Protein AF-A0A4W5RDP1-F1 (afdb_monomer_lite)

Radius of gyration: 31.38 Å; chains: 1; bounding box: 52×49×72 Å

InterPro domains:
  IPR056865 Serine/threonine-protein kinase WNK, CCTL2 domain [PF24889] (1-48)

pLDDT: mean 71.71, std 25.06, range [32.25, 97.94]

Organism: NCBI:txid62062

Secondary structure (DSSP, 8-state):
-------TTT--HHHHHHHHHHTTSS-TTTHHHHHHHHHHHHHHHHHHHHHTTSSSSS-----------------------------------

Foldseek 3Di:
DDDDDDDLVGDQLLNVLVVCCVVVVDPPVCSVVSSVVVVVVSVVVVVVVVVVVPPPPDDDDDDDDDDDDDDDDDDDDDDDDDDDDDDDDDDDD

Sequence (93 aa):
MVTFKFDLDGDAPEEIAIYMAENFFILPIEKEMFIDQLKDIVDKAEDMLSEDMEGETDSALGGSPQLGNTSWGPGGEVRGTSQTQLTETSLLT

Structure (mmCIF, N/CA/C/O backbone):
data_AF-A0A4W5RDP1-F1
#
_entry.id   AF-A0A4W5RDP1-F1
#
loop_
_atom_site.group_PDB
_atom_site.id
_atom_site.type_symbol
_atom_site.label_atom_id
_atom_site.label_alt_id
_atom_site.label_comp_id
_atom_site.label_asym_id
_atom_site.label_entity_id
_atom_site.label_seq_id
_atom_site.pdbx_PDB_ins_code
_atom_site.Cartn_x
_atom_site.Cartn_y
_atom_site.Cartn_z
_atom_site.occupancy
_atom_site.B_iso_or_equiv
_atom_site.auth_seq_id
_atom_site.auth_comp_id
_atom_site.auth_asym_id
_atom_site.auth_atom_id
_atom_site.pdbx_PDB_model_num
ATOM 1 N N . MET A 1 1 ? 2.273 -16.615 11.930 1.00 85.50 1 MET A N 1
ATOM 2 C CA . MET A 1 1 ? 2.990 -15.664 11.058 1.00 85.50 1 MET A CA 1
ATOM 3 C C . MET A 1 1 ? 2.199 -15.572 9.770 1.00 85.50 1 MET A C 1
ATOM 5 O O . MET A 1 1 ? 1.773 -16.615 9.288 1.00 85.50 1 MET A O 1
ATOM 9 N N . VAL A 1 2 ? 1.918 -14.363 9.297 1.00 90.19 2 VAL A N 1
ATOM 10 C CA . VAL A 1 2 ? 1.153 -14.122 8.068 1.00 90.19 2 VAL A CA 1
ATOM 11 C C . VAL A 1 2 ? 2.157 -13.811 6.969 1.00 90.19 2 VAL A C 1
ATOM 13 O O . VAL A 1 2 ? 3.128 -13.095 7.207 1.00 90.19 2 VAL A O 1
ATOM 16 N N . THR A 1 3 ? 1.953 -14.377 5.789 1.00 93.88 3 THR A N 1
ATOM 17 C CA . THR A 1 3 ? 2.753 -14.074 4.604 1.00 93.88 3 THR A CA 1
ATOM 18 C C . THR A 1 3 ? 1.785 -13.836 3.467 1.00 93.88 3 THR A C 1
ATOM 20 O O . THR A 1 3 ? 0.853 -14.615 3.277 1.00 93.88 3 THR A O 1
ATOM 23 N N . PHE A 1 4 ? 1.999 -12.751 2.740 1.00 94.12 4 PHE A N 1
ATOM 24 C CA . PHE A 1 4 ? 1.172 -12.349 1.617 1.00 94.12 4 PHE A CA 1
ATOM 25 C C . PHE A 1 4 ? 2.068 -11.955 0.449 1.00 94.12 4 PHE A C 1
ATOM 27 O O . PHE A 1 4 ? 3.291 -11.874 0.583 1.00 94.12 4 PHE A O 1
ATOM 34 N N . LYS A 1 5 ? 1.443 -11.769 -0.705 1.00 95.19 5 LYS A N 1
ATOM 35 C CA . LYS A 1 5 ? 2.080 -11.306 -1.930 1.00 95.19 5 LYS A CA 1
ATOM 36 C C . LYS A 1 5 ? 1.263 -10.140 -2.462 1.00 95.19 5 LYS A C 1
ATOM 38 O O . LYS A 1 5 ? 0.056 -10.121 -2.236 1.00 95.19 5 LYS A O 1
ATOM 43 N N . PHE A 1 6 ? 1.934 -9.227 -3.139 1.00 95.88 6 PHE A N 1
ATOM 44 C CA . PHE A 1 6 ? 1.329 -8.100 -3.824 1.00 95.88 6 PHE A CA 1
ATOM 45 C C . PHE A 1 6 ? 2.138 -7.795 -5.083 1.00 95.88 6 PHE A C 1
ATOM 47 O O . PHE A 1 6 ? 3.326 -8.135 -5.147 1.00 95.88 6 PHE A O 1
ATOM 54 N N . ASP A 1 7 ? 1.485 -7.196 -6.065 1.00 95.56 7 ASP A N 1
ATOM 55 C CA . ASP A 1 7 ? 2.087 -6.728 -7.306 1.00 95.56 7 ASP A CA 1
ATOM 56 C C . ASP A 1 7 ? 2.407 -5.228 -7.192 1.00 95.56 7 ASP A C 1
ATOM 58 O O . ASP A 1 7 ? 1.556 -4.450 -6.762 1.00 95.56 7 ASP A O 1
ATOM 62 N N . LEU A 1 8 ? 3.619 -4.814 -7.591 1.00 94.19 8 LEU A N 1
ATOM 63 C CA . LEU A 1 8 ? 4.080 -3.417 -7.468 1.00 94.19 8 LEU A CA 1
ATOM 64 C C . LEU A 1 8 ? 3.216 -2.442 -8.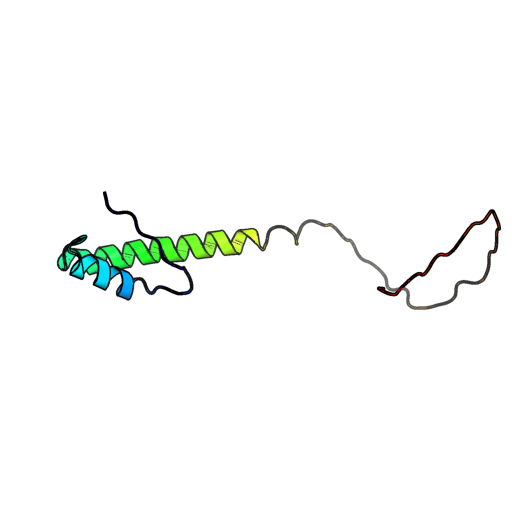282 1.00 94.19 8 LEU A C 1
ATOM 66 O O . LEU A 1 8 ? 2.869 -1.373 -7.798 1.00 94.19 8 LEU A O 1
ATOM 70 N N . ASP A 1 9 ? 2.807 -2.843 -9.486 1.00 91.06 9 ASP A N 1
ATOM 71 C CA . ASP A 1 9 ? 1.998 -2.009 -10.385 1.00 91.06 9 ASP A CA 1
ATOM 72 C C . ASP A 1 9 ? 0.481 -2.174 -10.188 1.00 91.06 9 ASP A C 1
ATOM 74 O O . ASP A 1 9 ? -0.318 -1.483 -10.827 1.00 91.06 9 ASP A O 1
ATOM 78 N N . GLY A 1 10 ? 0.073 -3.166 -9.392 1.00 93.44 10 GLY A N 1
ATOM 79 C CA . GLY A 1 10 ? -1.303 -3.662 -9.354 1.00 93.44 10 GLY A CA 1
ATOM 80 C C . GLY A 1 10 ? -2.019 -3.426 -8.034 1.00 93.44 10 GLY A C 1
ATOM 81 O O . GLY A 1 10 ? -3.228 -3.197 -8.043 1.00 93.44 10 GLY A O 1
ATOM 82 N N . ASP A 1 11 ? -1.290 -3.459 -6.919 1.00 97.31 11 ASP A N 1
ATOM 83 C CA . ASP A 1 11 ? -1.883 -3.390 -5.590 1.00 97.31 11 ASP A CA 1
ATOM 84 C C . ASP A 1 11 ? -1.530 -2.081 -4.880 1.00 97.31 11 ASP A C 1
ATOM 86 O O . ASP A 1 11 ? -0.376 -1.807 -4.547 1.00 97.31 11 ASP A O 1
ATOM 90 N N . ALA A 1 12 ? -2.556 -1.289 -4.568 1.00 96.25 12 ALA A N 1
ATOM 91 C CA . ALA A 1 12 ? -2.377 -0.092 -3.763 1.00 96.25 12 ALA A CA 1
ATOM 92 C C . ALA A 1 12 ? -2.133 -0.457 -2.279 1.00 96.25 12 ALA A C 1
ATOM 94 O O . ALA A 1 12 ? -2.877 -1.271 -1.711 1.00 96.25 12 ALA A O 1
ATOM 95 N N . PRO A 1 13 ? -1.164 0.182 -1.596 1.00 96.25 13 PRO A N 1
ATOM 96 C CA . PRO A 1 13 ? -0.884 -0.048 -0.176 1.00 96.25 13 PRO A CA 1
ATOM 97 C C . PRO A 1 13 ? -2.111 0.133 0.726 1.00 96.25 13 PRO A C 1
ATOM 99 O O . PRO A 1 13 ? -2.310 -0.613 1.688 1.00 96.25 13 PRO A O 1
ATOM 102 N N . GLU A 1 14 ? -2.968 1.100 0.398 1.00 96.50 14 GLU A N 1
ATOM 103 C CA . GLU A 1 14 ? -4.205 1.386 1.116 1.00 96.50 14 GLU A CA 1
ATOM 104 C C . GLU A 1 14 ? -5.220 0.242 0.998 1.00 96.50 14 GLU A C 1
ATOM 106 O O . GLU A 1 14 ? -5.892 -0.083 1.980 1.00 96.50 14 GLU A O 1
ATOM 111 N N . GLU A 1 15 ? -5.317 -0.393 -0.173 1.00 96.31 15 GLU A N 1
ATOM 112 C CA . GLU A 1 15 ? -6.219 -1.523 -0.407 1.00 96.31 15 GLU A CA 1
ATOM 113 C C . GLU A 1 15 ? -5.739 -2.764 0.347 1.00 96.31 15 GLU A C 1
ATOM 115 O O . GLU A 1 15 ? -6.521 -3.385 1.072 1.00 96.31 15 GLU A O 1
ATOM 120 N N . ILE A 1 16 ? -4.438 -3.065 0.289 1.00 96.19 16 ILE A N 1
ATOM 121 C CA . ILE A 1 16 ? -3.833 -4.158 1.066 1.00 96.19 16 ILE A CA 1
ATOM 122 C C . ILE A 1 16 ? -4.086 -3.949 2.565 1.00 96.19 16 ILE A C 1
ATOM 124 O O . ILE A 1 16 ? -4.459 -4.886 3.272 1.00 96.19 16 ILE A O 1
ATOM 128 N N . ALA A 1 17 ? -3.926 -2.723 3.067 1.00 96.25 17 ALA A N 1
ATOM 129 C CA . ALA A 1 17 ? -4.140 -2.414 4.477 1.00 96.25 17 ALA A CA 1
ATOM 130 C C . ALA A 1 17 ? -5.601 -2.600 4.919 1.00 96.25 17 ALA A C 1
ATOM 132 O O . ALA A 1 17 ? -5.851 -3.013 6.055 1.00 96.25 17 ALA A O 1
ATOM 133 N N . ILE A 1 18 ? -6.568 -2.330 4.033 1.00 96.06 18 ILE A N 1
ATOM 134 C CA . ILE A 1 18 ? -7.985 -2.625 4.285 1.00 96.06 18 ILE A CA 1
ATOM 135 C C . ILE A 1 18 ? -8.176 -4.133 4.445 1.00 96.06 18 ILE A C 1
ATOM 137 O O . ILE A 1 18 ? -8.694 -4.551 5.479 1.00 96.06 18 ILE A O 1
ATOM 141 N N . TYR A 1 19 ? -7.679 -4.947 3.509 1.00 95.38 19 TYR A N 1
ATOM 142 C CA . TYR A 1 19 ? -7.762 -6.408 3.620 1.00 95.38 19 TYR A CA 1
ATOM 143 C C . TYR A 1 19 ? -7.102 -6.924 4.908 1.00 95.38 19 TYR A C 1
ATOM 145 O O . TYR A 1 19 ? -7.675 -7.741 5.629 1.00 95.38 19 TYR A O 1
ATOM 153 N N . MET A 1 20 ? -5.925 -6.403 5.264 1.00 96.25 20 MET A N 1
ATOM 154 C CA . MET A 1 20 ? -5.220 -6.803 6.487 1.00 96.25 20 MET A CA 1
ATOM 155 C C . MET A 1 20 ? -6.004 -6.470 7.762 1.00 96.25 20 MET A C 1
ATOM 157 O O . MET A 1 20 ? -5.976 -7.250 8.720 1.00 96.25 20 MET A O 1
ATOM 161 N N . ALA A 1 21 ? -6.715 -5.342 7.784 1.00 94.62 21 ALA A N 1
ATOM 162 C CA . ALA A 1 21 ? -7.554 -4.948 8.911 1.00 94.62 21 ALA A CA 1
ATOM 163 C C . ALA A 1 21 ? -8.867 -5.751 8.965 1.00 94.62 21 ALA A C 1
ATOM 165 O O . ALA A 1 21 ? -9.267 -6.199 10.040 1.00 94.62 21 ALA A O 1
ATOM 166 N N . GLU A 1 22 ? -9.520 -5.980 7.821 1.00 95.31 22 GLU A N 1
ATOM 167 C CA . GLU A 1 22 ? -10.766 -6.755 7.727 1.00 95.31 22 GLU A CA 1
ATOM 168 C C . GLU A 1 22 ? -10.567 -8.227 8.097 1.00 95.31 22 GLU A C 1
ATOM 170 O O . GLU A 1 22 ? -11.423 -8.838 8.740 1.00 95.31 22 GLU A O 1
ATOM 175 N N . ASN A 1 23 ? -9.415 -8.798 7.745 1.00 94.50 23 ASN A N 1
ATOM 176 C CA . ASN A 1 23 ? -9.045 -10.159 8.116 1.00 94.50 23 ASN A CA 1
ATOM 177 C C . ASN A 1 23 ? -8.405 -10.267 9.514 1.00 94.50 23 ASN A C 1
ATOM 179 O O . ASN A 1 23 ? -7.980 -11.357 9.899 1.00 94.50 23 ASN A O 1
ATOM 183 N N . PHE A 1 24 ? -8.375 -9.176 10.291 1.00 93.81 24 PHE A N 1
ATOM 184 C CA . PHE A 1 24 ? -7.835 -9.114 11.656 1.00 93.81 24 PHE A CA 1
ATOM 185 C C . PHE A 1 24 ? -6.357 -9.529 11.772 1.00 93.81 24 PHE A C 1
ATOM 187 O O . PHE A 1 24 ? -5.931 -10.052 12.804 1.00 93.81 24 PHE A O 1
ATOM 194 N N . PHE A 1 25 ? -5.563 -9.304 10.721 1.00 95.50 25 PHE A N 1
ATOM 195 C CA . PHE A 1 25 ? -4.112 -9.507 10.762 1.00 95.50 25 PHE A CA 1
ATOM 196 C C . PHE A 1 25 ? -3.381 -8.323 11.395 1.00 95.50 25 PHE A C 1
ATOM 198 O O . PHE A 1 25 ? -2.348 -8.520 12.034 1.00 95.50 25 PHE A O 1
ATOM 205 N N . ILE A 1 26 ? -3.942 -7.123 11.244 1.00 94.88 26 ILE A N 1
ATOM 206 C CA . ILE A 1 26 ? -3.512 -5.893 11.913 1.00 94.88 26 ILE A CA 1
ATOM 207 C C . ILE A 1 26 ? -4.715 -5.239 12.594 1.00 94.88 26 ILE A C 1
ATOM 209 O O . ILE A 1 26 ? -5.864 -5.451 12.195 1.00 94.88 26 ILE A O 1
ATOM 213 N N . LEU A 1 27 ? -4.473 -4.427 13.619 1.00 95.44 27 LEU A N 1
ATOM 214 C CA . LEU A 1 27 ? -5.530 -3.632 14.233 1.00 95.44 27 LEU A CA 1
ATOM 215 C C . LEU A 1 27 ? -5.870 -2.410 13.361 1.00 95.44 27 LEU A C 1
ATOM 217 O O . LEU A 1 27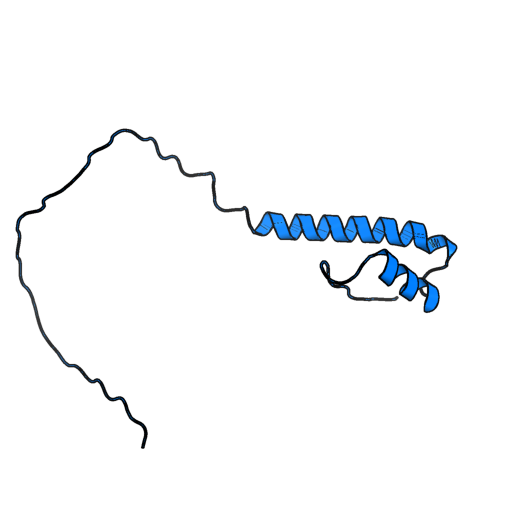 ? -4.986 -1.840 12.724 1.00 95.44 27 LEU A O 1
ATOM 221 N N . PRO A 1 28 ? -7.114 -1.898 13.406 1.00 92.94 28 PRO A N 1
ATOM 222 C CA . PRO A 1 28 ? -7.489 -0.689 12.666 1.00 92.94 28 PRO A CA 1
ATOM 223 C C . PRO A 1 28 ? -6.635 0.541 13.008 1.00 92.94 28 PRO A C 1
ATOM 225 O O . PRO A 1 28 ? -6.413 1.392 12.155 1.00 92.94 28 PRO A O 1
ATOM 228 N N . ILE A 1 29 ? -6.139 0.627 14.248 1.00 95.25 29 ILE A N 1
ATOM 229 C CA . ILE A 1 29 ? -5.238 1.699 14.699 1.00 95.25 29 ILE A CA 1
ATOM 230 C C . ILE A 1 29 ? -3.823 1.574 14.114 1.00 95.25 29 ILE A C 1
ATOM 232 O O . ILE A 1 29 ? -3.120 2.569 13.991 1.00 95.25 29 ILE A O 1
ATOM 236 N N . GLU A 1 30 ? -3.409 0.364 13.737 1.00 95.94 30 GLU A N 1
ATOM 237 C CA . GLU A 1 30 ? -2.102 0.090 13.131 1.00 95.94 30 GLU A CA 1
ATOM 238 C C . GLU A 1 30 ? -2.121 0.303 11.614 1.00 95.94 30 GLU A C 1
ATOM 240 O 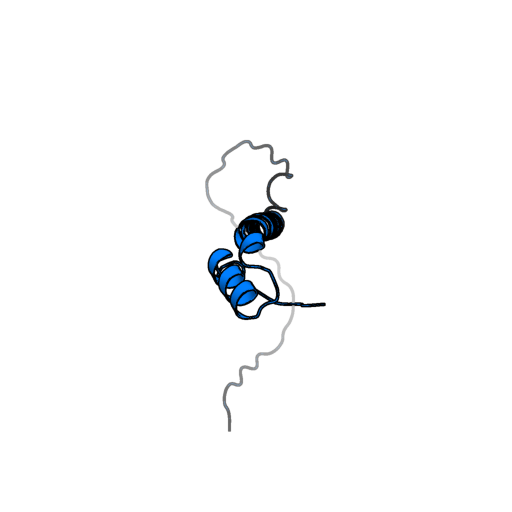O . GLU A 1 30 ? -1.061 0.334 10.994 1.00 95.94 30 GLU A O 1
ATOM 245 N N . LYS A 1 31 ? -3.307 0.483 11.015 1.00 95.50 31 LYS A N 1
ATOM 246 C CA . LYS A 1 31 ? -3.490 0.592 9.564 1.00 95.50 31 LYS A CA 1
ATOM 247 C C . LYS A 1 31 ? -2.639 1.702 8.947 1.00 95.50 31 LYS A C 1
ATOM 249 O O . LYS A 1 31 ? -1.970 1.454 7.955 1.00 95.50 31 LYS A O 1
ATOM 254 N N . GLU A 1 32 ? -2.624 2.887 9.552 1.00 95.19 32 GLU A N 1
ATOM 255 C CA . GLU A 1 32 ? -1.846 4.028 9.043 1.00 95.19 32 GLU A CA 1
ATOM 256 C C . GLU A 1 32 ? -0.341 3.709 9.029 1.00 95.19 32 GLU A C 1
ATOM 258 O O . GLU A 1 32 ? 0.324 3.853 8.011 1.00 95.19 32 GLU A O 1
ATOM 263 N N . MET A 1 33 ? 0.168 3.146 10.128 1.00 96.44 33 MET A N 1
ATOM 264 C CA . MET A 1 33 ? 1.573 2.749 10.270 1.00 96.44 33 MET A CA 1
ATOM 265 C C . MET A 1 33 ? 1.961 1.589 9.339 1.00 96.44 33 MET A C 1
ATOM 267 O O . MET A 1 33 ? 3.112 1.482 8.919 1.00 96.44 33 MET A O 1
ATOM 271 N N . PHE A 1 34 ? 1.021 0.692 9.036 1.00 97.12 34 PHE A N 1
ATOM 272 C CA . PHE A 1 34 ? 1.220 -0.391 8.075 1.00 97.12 34 PHE A CA 1
ATOM 273 C C . PHE A 1 34 ? 1.299 0.139 6.639 1.00 97.12 34 PHE A C 1
ATOM 275 O O . PHE A 1 34 ? 2.154 -0.314 5.885 1.00 97.12 34 PHE A O 1
ATOM 282 N N . ILE A 1 35 ? 0.452 1.109 6.279 1.00 97.00 35 ILE A N 1
ATOM 283 C CA . ILE A 1 35 ? 0.468 1.745 4.955 1.00 97.00 35 ILE A CA 1
ATOM 284 C C . ILE A 1 35 ? 1.808 2.444 4.721 1.00 97.00 35 ILE A C 1
ATOM 286 O O . ILE A 1 35 ? 2.429 2.190 3.695 1.00 97.00 35 ILE A O 1
ATOM 290 N N . ASP A 1 36 ? 2.283 3.259 5.669 1.00 97.94 36 ASP A N 1
ATOM 291 C CA . ASP A 1 36 ? 3.575 3.951 5.531 1.00 97.94 36 ASP A CA 1
ATOM 292 C C . ASP A 1 36 ? 4.734 2.960 5.332 1.00 97.94 36 ASP A C 1
ATOM 294 O O . ASP A 1 36 ? 5.520 3.097 4.399 1.00 97.94 36 ASP A O 1
ATOM 298 N N . GLN A 1 37 ? 4.794 1.896 6.141 1.00 97.38 37 GLN A N 1
ATOM 299 C CA . GLN A 1 37 ? 5.816 0.853 5.983 1.00 97.38 37 GLN A CA 1
ATOM 300 C C . GLN A 1 37 ? 5.721 0.123 4.642 1.00 97.38 37 GLN A C 1
ATOM 302 O O . GLN A 1 37 ? 6.741 -0.247 4.066 1.00 97.38 37 GLN A O 1
ATOM 307 N N . LEU A 1 38 ? 4.505 -0.139 4.163 1.00 97.00 38 LEU A N 1
ATOM 308 C CA . LEU A 1 38 ? 4.303 -0.826 2.897 1.00 97.00 38 LEU A CA 1
ATOM 309 C C . LEU A 1 38 ? 4.715 0.062 1.719 1.00 97.00 38 LEU A C 1
ATOM 311 O O . LEU A 1 38 ? 5.340 -0.445 0.796 1.00 97.00 38 LEU A O 1
ATOM 315 N N . LYS A 1 39 ? 4.449 1.370 1.789 1.00 96.94 39 LYS A N 1
ATOM 316 C CA . LYS A 1 39 ? 4.911 2.357 0.803 1.00 96.94 39 LYS A CA 1
ATOM 317 C C . LYS A 1 39 ? 6.432 2.422 0.743 1.00 96.94 39 LYS A C 1
ATOM 319 O O . LYS A 1 39 ? 6.981 2.247 -0.334 1.00 96.94 39 LYS A O 1
ATOM 324 N N . ASP A 1 40 ? 7.105 2.509 1.891 1.00 97.19 40 ASP A N 1
ATOM 325 C CA . ASP A 1 40 ? 8.575 2.472 1.943 1.00 97.19 40 ASP A CA 1
ATOM 326 C C . ASP A 1 40 ? 9.154 1.190 1.307 1.00 97.19 40 ASP A C 1
ATOM 328 O O . ASP A 1 40 ? 10.225 1.209 0.698 1.00 97.19 40 ASP A O 1
ATOM 332 N N . ILE A 1 41 ? 8.472 0.047 1.461 1.00 96.12 41 ILE A N 1
ATOM 333 C CA . ILE A 1 41 ? 8.887 -1.227 0.854 1.00 96.12 41 ILE A CA 1
ATOM 334 C C . ILE A 1 41 ? 8.643 -1.229 -0.658 1.00 96.12 41 ILE A C 1
ATOM 336 O O . ILE A 1 41 ? 9.500 -1.732 -1.385 1.00 96.12 41 ILE A O 1
ATOM 340 N N . VAL A 1 42 ? 7.499 -0.709 -1.113 1.00 94.75 42 VAL A N 1
ATOM 341 C CA . VAL A 1 42 ? 7.153 -0.572 -2.537 1.00 94.75 42 VAL A CA 1
ATOM 342 C C . VAL A 1 42 ? 8.171 0.331 -3.224 1.00 94.75 42 VAL A C 1
ATOM 344 O O . VAL A 1 42 ? 8.862 -0.147 -4.116 1.00 94.75 42 VAL A O 1
ATOM 347 N N . ASP A 1 43 ? 8.355 1.558 -2.728 1.00 93.94 43 ASP A N 1
ATOM 348 C CA . ASP A 1 43 ? 9.273 2.553 -3.296 1.00 93.94 43 ASP A CA 1
ATOM 349 C C . ASP A 1 43 ? 10.695 1.978 -3.403 1.00 93.94 43 ASP A C 1
ATOM 351 O O . ASP A 1 43 ? 11.348 2.033 -4.443 1.00 93.94 43 ASP A O 1
ATOM 355 N N . LYS A 1 44 ? 11.163 1.315 -2.339 1.00 95.12 44 LYS A N 1
ATOM 356 C CA . LYS A 1 44 ? 12.480 0.672 -2.336 1.00 95.12 44 LYS A CA 1
ATOM 357 C C . LYS A 1 44 ? 12.587 -0.478 -3.342 1.00 95.12 44 LYS A C 1
ATOM 359 O O . LYS A 1 44 ? 13.664 -0.705 -3.890 1.00 95.12 44 LYS A O 1
ATOM 364 N N . ALA A 1 45 ? 11.525 -1.258 -3.530 1.00 94.06 45 ALA A N 1
ATOM 365 C CA . ALA A 1 45 ? 11.514 -2.347 -4.500 1.00 94.06 45 ALA A CA 1
ATOM 366 C C . ALA A 1 45 ? 11.500 -1.818 -5.943 1.00 94.06 45 ALA A C 1
ATOM 368 O O . ALA A 1 45 ? 12.168 -2.402 -6.795 1.00 94.06 45 ALA A O 1
ATOM 369 N N . GLU A 1 46 ? 10.790 -0.717 -6.198 1.00 91.75 46 GLU A N 1
ATOM 370 C CA . GLU A 1 46 ? 10.778 -0.026 -7.490 1.00 91.75 46 GLU A CA 1
ATOM 371 C C . GLU A 1 46 ? 12.157 0.549 -7.834 1.00 91.75 46 GLU A C 1
ATOM 373 O O . GLU A 1 46 ? 12.665 0.288 -8.926 1.00 91.75 46 GLU A O 1
ATOM 378 N N . ASP A 1 47 ? 12.809 1.231 -6.886 1.00 91.62 47 ASP A N 1
ATOM 379 C CA . ASP A 1 47 ? 14.171 1.750 -7.063 1.00 91.62 47 ASP A CA 1
ATOM 380 C C . ASP A 1 47 ? 15.144 0.619 -7.430 1.00 91.62 47 ASP A C 1
ATOM 382 O O . ASP A 1 47 ? 15.824 0.685 -8.456 1.00 91.62 47 ASP A O 1
ATOM 386 N N . MET A 1 48 ? 15.139 -0.476 -6.660 1.00 90.50 48 MET A N 1
ATOM 387 C CA . MET A 1 48 ? 16.004 -1.634 -6.918 1.00 90.50 48 MET A CA 1
ATOM 388 C C . MET A 1 48 ? 15.752 -2.291 -8.282 1.00 90.50 48 MET A C 1
ATOM 390 O O . MET A 1 48 ? 16.677 -2.852 -8.863 1.00 90.50 48 MET A O 1
ATOM 394 N N . LEU A 1 49 ? 14.517 -2.256 -8.791 1.00 85.38 49 LEU A N 1
ATOM 395 C CA . LEU A 1 49 ? 14.183 -2.814 -10.102 1.00 85.38 49 LEU A CA 1
ATOM 396 C C . LEU A 1 49 ? 14.594 -1.877 -11.250 1.00 85.38 49 LEU A C 1
ATOM 398 O O . LEU A 1 49 ? 14.883 -2.349 -12.350 1.00 85.38 49 LEU A O 1
ATOM 402 N N . SER A 1 50 ? 14.625 -0.567 -10.999 1.00 80.06 50 SER A N 1
ATOM 403 C CA . SER A 1 50 ? 15.042 0.438 -11.979 1.00 80.06 50 SER A CA 1
ATOM 404 C C . SER A 1 50 ? 16.560 0.436 -12.220 1.00 80.06 50 SER A C 1
ATOM 406 O O . SER A 1 50 ? 16.991 0.464 -13.373 1.00 80.06 50 SER A O 1
ATOM 408 N N . GLU A 1 51 ? 17.368 0.276 -11.165 1.00 63.50 51 GLU A N 1
ATOM 409 C CA . GLU A 1 51 ? 18.839 0.305 -11.236 1.00 63.50 51 GLU A CA 1
ATOM 410 C C . GLU A 1 51 ? 19.459 -0.874 -12.018 1.00 63.50 51 GLU A C 1
ATOM 412 O O . GLU A 1 51 ? 20.494 -0.713 -12.669 1.00 63.50 51 GLU A O 1
ATOM 417 N N . ASP A 1 52 ? 18.826 -2.053 -12.034 1.00 55.81 52 ASP A N 1
ATOM 418 C CA . ASP A 1 52 ? 19.274 -3.207 -12.840 1.00 55.81 52 ASP A CA 1
ATOM 419 C C . ASP A 1 52 ? 19.164 -2.959 -14.367 1.00 55.81 52 ASP A C 1
ATOM 421 O O . ASP A 1 52 ? 19.706 -3.723 -15.170 1.00 55.81 52 ASP A O 1
ATOM 425 N N . MET A 1 53 ? 18.498 -1.880 -14.797 1.00 53.09 53 MET A N 1
ATOM 426 C CA . MET A 1 53 ? 18.348 -1.499 -16.208 1.00 53.09 53 MET A CA 1
ATOM 427 C C . MET A 1 53 ? 19.425 -0.498 -16.687 1.00 53.09 53 MET A C 1
ATOM 429 O O . MET A 1 53 ? 19.590 -0.309 -17.893 1.00 53.09 53 MET A O 1
ATOM 433 N N . GLU A 1 54 ? 20.185 0.136 -15.784 1.00 51.09 54 GLU A N 1
ATOM 434 C CA . GLU A 1 54 ? 21.072 1.279 -16.093 1.00 51.09 54 GLU A CA 1
ATOM 435 C C . GLU A 1 54 ? 22.583 1.016 -15.892 1.00 51.09 54 GLU A C 1
ATOM 437 O O . GLU A 1 54 ? 23.395 1.932 -15.771 1.00 51.09 54 GLU A O 1
ATOM 442 N N . GLY A 1 55 ? 23.000 -0.252 -15.959 1.00 52.38 55 GLY A N 1
ATOM 443 C CA . GLY A 1 55 ? 24.388 -0.682 -15.744 1.00 52.38 55 GLY A CA 1
ATOM 444 C C . GLY A 1 55 ? 25.352 -0.724 -16.947 1.00 52.38 55 GLY A C 1
ATOM 445 O O . GLY A 1 55 ? 26.459 -1.225 -16.762 1.00 52.38 55 GLY A O 1
ATOM 446 N N . GLU A 1 56 ? 25.010 -0.251 -18.160 1.00 51.34 56 GLU A N 1
ATOM 447 C CA . GLU A 1 56 ? 25.887 -0.425 -19.352 1.00 51.34 56 GLU A CA 1
ATOM 448 C C . GLU A 1 56 ? 26.132 0.803 -20.263 1.00 51.34 56 GLU A C 1
ATOM 450 O O . GLU A 1 56 ? 26.569 0.633 -21.402 1.00 51.34 56 GLU A O 1
ATOM 455 N N . THR A 1 57 ? 25.955 2.058 -19.825 1.00 54.75 57 THR A N 1
ATOM 456 C CA . THR A 1 57 ? 26.341 3.208 -20.681 1.00 54.75 57 THR A CA 1
ATOM 457 C C . THR A 1 57 ? 26.954 4.399 -19.939 1.00 54.75 57 THR A C 1
ATOM 459 O O . THR A 1 57 ? 26.329 5.446 -19.892 1.00 54.75 57 THR A O 1
ATOM 462 N N . ASP A 1 58 ? 28.180 4.294 -19.413 1.00 50.16 58 ASP A N 1
ATOM 463 C CA . ASP A 1 58 ? 29.169 5.397 -19.509 1.00 50.16 58 ASP A CA 1
ATOM 464 C C . ASP A 1 58 ? 30.563 4.953 -19.028 1.00 50.16 58 ASP A C 1
ATOM 466 O O . ASP A 1 58 ? 31.043 5.328 -17.963 1.00 50.16 58 ASP A O 1
ATOM 470 N N . SER A 1 59 ? 31.239 4.079 -19.775 1.00 51.78 59 SER A N 1
ATOM 471 C CA . SER A 1 59 ? 32.668 3.803 -19.546 1.00 51.78 59 SER A CA 1
ATOM 472 C C . SER A 1 59 ? 33.345 3.304 -20.819 1.00 51.78 59 SER A C 1
ATOM 474 O O . SER A 1 59 ? 33.945 2.235 -20.853 1.00 51.78 59 SER A O 1
ATOM 476 N N . ALA A 1 60 ? 33.268 4.082 -21.898 1.00 48.44 60 ALA A N 1
ATOM 477 C CA . ALA A 1 60 ? 34.133 3.860 -23.051 1.00 48.44 60 ALA A CA 1
ATOM 478 C C . ALA A 1 60 ? 34.532 5.188 -23.695 1.00 48.44 60 ALA A C 1
ATOM 480 O O . ALA A 1 60 ? 33.893 5.710 -24.603 1.00 48.44 60 ALA A O 1
ATOM 481 N N . LEU A 1 61 ? 35.645 5.708 -23.183 1.00 53.44 61 LEU A N 1
ATOM 482 C CA . LEU A 1 61 ? 36.674 6.444 -23.910 1.00 53.44 61 LEU A CA 1
ATOM 483 C C . LEU A 1 61 ? 36.542 6.320 -25.440 1.00 53.44 61 LEU A C 1
ATOM 485 O O . LEU A 1 61 ? 36.884 5.297 -26.028 1.00 53.44 61 LEU A O 1
ATOM 489 N N . GLY A 1 62 ? 36.115 7.398 -26.086 1.00 39.03 62 GLY A N 1
ATOM 490 C CA . GLY A 1 62 ? 36.078 7.507 -27.538 1.00 39.03 62 GLY A CA 1
ATOM 491 C C . GLY A 1 62 ? 36.431 8.922 -27.953 1.00 39.03 62 GLY A C 1
ATOM 492 O O . GLY A 1 62 ? 35.557 9.710 -28.301 1.00 39.03 62 GLY A O 1
ATOM 493 N N . GLY A 1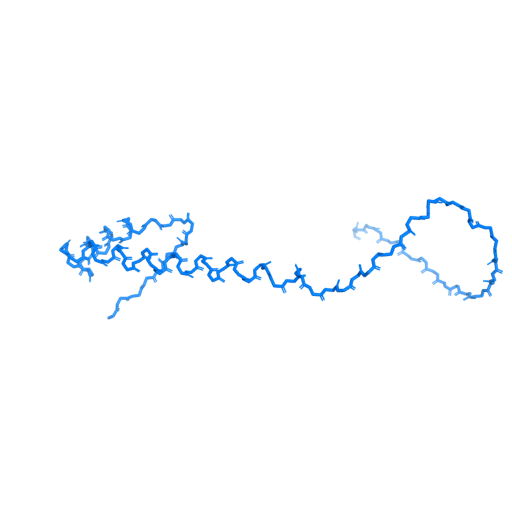 63 ? 37.717 9.267 -27.872 1.00 39.03 63 GLY A N 1
ATOM 494 C CA . GLY A 1 63 ? 38.229 10.510 -28.434 1.00 39.03 63 GLY A CA 1
ATOM 495 C C . GLY A 1 63 ? 37.875 10.594 -29.916 1.00 39.03 63 GLY A C 1
ATOM 496 O O . GLY A 1 63 ? 38.398 9.838 -30.729 1.00 39.03 63 GLY A O 1
ATOM 497 N N . SER A 1 64 ? 36.986 11.517 -30.268 1.00 42.72 64 SER A N 1
ATOM 498 C CA . SER A 1 64 ? 36.842 11.971 -31.647 1.00 42.72 64 SER A CA 1
ATOM 499 C C . SER A 1 64 ? 38.020 12.903 -31.957 1.00 42.72 64 SER A C 1
ATOM 501 O O . SER A 1 64 ? 38.390 13.716 -31.103 1.00 42.72 64 SER A O 1
ATOM 503 N N . PRO A 1 65 ? 38.606 12.835 -33.164 1.00 50.59 65 PRO A N 1
ATOM 504 C CA . PRO A 1 65 ? 38.056 13.735 -34.169 1.00 50.59 65 PRO A CA 1
ATOM 505 C C . PRO A 1 65 ? 38.061 13.215 -35.619 1.00 50.59 65 PRO A C 1
ATOM 507 O O . PRO A 1 65 ? 38.903 12.429 -36.038 1.00 50.59 65 PRO A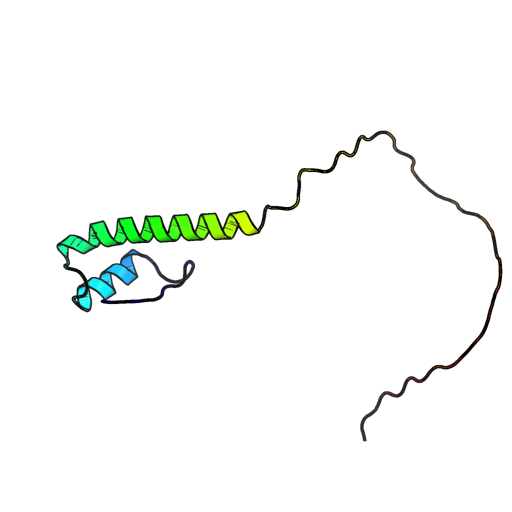 O 1
ATOM 510 N N . GLN A 1 66 ? 37.167 13.847 -36.384 1.00 42.09 66 GLN A N 1
ATOM 511 C CA . GLN A 1 66 ? 37.146 14.042 -37.841 1.00 42.09 66 GLN A CA 1
ATOM 512 C C . GLN A 1 66 ? 36.518 12.969 -38.743 1.00 42.09 66 GLN A C 1
ATOM 514 O O . GLN A 1 66 ? 37.166 12.090 -39.296 1.00 42.09 66 GLN A O 1
ATOM 519 N N . LEU A 1 67 ? 35.219 13.179 -38.984 1.00 46.56 67 LEU A N 1
ATOM 520 C CA . LEU A 1 67 ? 34.690 13.728 -40.244 1.00 46.56 67 LEU A CA 1
ATOM 521 C C . LEU A 1 67 ? 35.447 13.310 -41.523 1.00 46.56 67 LEU A C 1
ATOM 523 O O . LEU A 1 67 ? 36.441 13.922 -41.904 1.00 46.56 67 LEU A O 1
ATOM 527 N N . GLY A 1 68 ? 34.895 12.331 -42.236 1.00 37.19 68 GLY A N 1
ATOM 528 C CA . GLY A 1 68 ? 35.386 11.884 -43.536 1.00 37.19 68 GLY A CA 1
ATOM 529 C C . GLY A 1 68 ? 34.269 11.220 -44.324 1.00 37.19 68 GLY A C 1
ATOM 530 O O . GLY A 1 68 ? 34.143 10.000 -44.354 1.00 37.19 68 GLY A O 1
ATOM 531 N N . ASN A 1 69 ? 33.417 12.052 -44.907 1.00 44.41 69 ASN A N 1
ATOM 532 C CA . ASN A 1 69 ? 32.320 11.655 -45.769 1.00 44.41 69 ASN A CA 1
ATOM 533 C C . ASN A 1 69 ? 32.814 10.855 -46.990 1.00 44.41 69 ASN A C 1
ATOM 535 O O . ASN A 1 69 ? 33.774 11.232 -47.652 1.00 44.41 69 ASN A O 1
ATOM 539 N N . THR A 1 70 ? 32.020 9.838 -47.332 1.00 39.94 70 THR A N 1
ATOM 540 C CA . THR A 1 70 ? 31.753 9.326 -48.686 1.00 39.94 70 THR A CA 1
ATOM 541 C C . THR A 1 70 ? 32.873 8.623 -49.466 1.00 39.94 70 THR A C 1
ATOM 543 O O . THR A 1 70 ? 33.800 9.244 -49.961 1.00 39.94 70 THR A O 1
ATOM 546 N N . SER A 1 71 ? 32.559 7.362 -49.790 1.00 41.22 71 SER A N 1
ATOM 547 C CA . SER A 1 71 ? 32.451 6.861 -51.170 1.00 41.22 71 SER A CA 1
ATOM 548 C C . SER A 1 71 ? 33.725 6.427 -51.911 1.00 41.22 71 SER A C 1
ATOM 550 O O . SER A 1 71 ? 34.663 7.190 -52.094 1.00 41.22 71 SER A O 1
ATOM 552 N N . TRP A 1 72 ? 33.608 5.214 -52.472 1.00 33.19 72 TRP A N 1
ATOM 553 C CA . TRP A 1 72 ? 34.427 4.546 -53.497 1.00 33.19 72 TRP A CA 1
ATOM 554 C C . TRP A 1 72 ? 35.562 3.644 -53.006 1.00 33.19 72 TRP A C 1
ATOM 556 O O . TRP A 1 72 ? 36.691 4.068 -52.795 1.00 33.19 72 TRP A O 1
ATOM 566 N N . GLY A 1 73 ? 35.266 2.343 -52.961 1.00 32.25 73 GLY A N 1
ATOM 567 C CA . GLY A 1 73 ? 36.273 1.297 -53.115 1.00 32.25 73 GLY A CA 1
ATOM 568 C C . GLY A 1 73 ? 36.226 0.733 -54.538 1.00 32.25 73 GLY A C 1
ATOM 569 O O . GLY A 1 73 ? 35.147 0.325 -54.976 1.00 32.25 73 GLY A O 1
ATOM 570 N N . PRO A 1 74 ? 37.353 0.678 -55.266 1.00 44.38 74 PRO A N 1
ATOM 571 C CA . PRO A 1 74 ? 37.484 -0.182 -56.424 1.00 44.38 74 PRO A CA 1
ATOM 572 C C . PRO A 1 74 ? 38.435 -1.349 -56.129 1.00 44.38 74 PRO A C 1
ATOM 574 O O . PRO A 1 74 ? 39.582 -1.149 -55.746 1.00 44.38 74 PRO A O 1
ATOM 577 N N . GLY A 1 75 ? 37.960 -2.556 -56.433 1.00 36.47 75 GLY A N 1
ATOM 578 C CA . GLY A 1 75 ? 38.788 -3.606 -57.024 1.00 36.47 75 GLY A CA 1
ATOM 579 C C . GLY A 1 75 ? 39.589 -4.503 -56.078 1.00 36.47 75 GLY A C 1
ATOM 580 O O . GLY A 1 75 ? 40.390 -4.045 -55.271 1.00 36.47 75 GLY A O 1
ATOM 581 N N . GLY A 1 76 ? 39.443 -5.814 -56.286 1.00 35.88 76 GLY A N 1
ATOM 582 C CA . GLY A 1 76 ? 40.407 -6.804 -55.809 1.00 35.88 76 GLY A CA 1
ATOM 583 C C . GLY A 1 76 ? 39.830 -8.202 -55.616 1.00 35.88 76 GLY A C 1
ATOM 584 O O . GLY A 1 76 ? 39.672 -8.645 -54.486 1.00 35.88 76 GLY A O 1
ATOM 585 N N . GLU A 1 77 ? 39.524 -8.900 -56.711 1.00 38.31 77 GLU A N 1
ATOM 586 C CA . GLU A 1 77 ? 39.292 -10.350 -56.724 1.00 38.31 77 GLU A CA 1
ATOM 587 C C . GLU A 1 77 ? 40.490 -11.117 -56.139 1.00 38.31 77 GLU A C 1
ATOM 589 O O . GLU A 1 77 ? 41.613 -10.863 -56.559 1.00 38.31 77 GLU A O 1
ATOM 594 N N . VAL A 1 78 ? 40.254 -12.140 -55.303 1.00 43.81 78 VAL A N 1
ATOM 595 C CA . VAL A 1 78 ? 41.031 -13.397 -55.325 1.00 43.81 78 VAL A CA 1
ATOM 596 C C . VAL A 1 78 ? 40.184 -14.586 -54.848 1.00 43.81 78 VAL A C 1
ATOM 598 O O . VAL A 1 78 ? 39.426 -14.511 -53.887 1.00 43.81 78 VAL A O 1
ATOM 601 N N . ARG A 1 79 ? 40.319 -15.683 -55.598 1.00 39.62 79 ARG A N 1
ATOM 602 C CA . ARG A 1 79 ? 39.543 -16.934 -55.602 1.00 39.62 79 ARG A CA 1
ATOM 603 C C . ARG A 1 79 ? 40.032 -17.974 -54.581 1.00 39.62 79 ARG A C 1
ATOM 605 O O . ARG A 1 79 ? 41.234 -18.112 -54.383 1.00 39.62 79 ARG A O 1
ATOM 612 N N . GLY A 1 80 ? 39.102 -18.839 -54.156 1.00 35.94 80 GLY A N 1
ATOM 613 C CA . GLY A 1 80 ? 39.318 -20.238 -53.734 1.00 35.94 80 GLY A CA 1
ATOM 614 C C . GLY A 1 80 ? 38.381 -20.648 -52.588 1.00 35.94 80 GLY A C 1
ATOM 615 O O . GLY A 1 80 ? 38.234 -19.878 -51.656 1.00 35.94 80 GLY A O 1
ATOM 616 N N . THR A 1 81 ? 37.679 -21.785 -52.535 1.00 37.84 81 THR A N 1
ATOM 617 C CA . THR A 1 81 ? 37.518 -22.990 -53.374 1.00 37.84 81 THR A CA 1
ATOM 618 C C . THR A 1 81 ? 36.321 -23.792 -52.808 1.00 37.84 81 THR A C 1
ATOM 620 O O . THR A 1 81 ? 36.224 -23.904 -51.593 1.00 37.84 81 THR A O 1
ATOM 623 N N . SER A 1 82 ? 35.508 -24.402 -53.689 1.00 43.47 82 SER A N 1
ATOM 624 C CA . SER A 1 82 ? 34.690 -25.635 -53.500 1.00 43.47 82 SER A CA 1
ATOM 625 C C . SER A 1 82 ? 33.434 -25.586 -52.588 1.00 43.47 82 SER A C 1
ATOM 627 O O . SER A 1 82 ? 33.549 -25.407 -51.387 1.00 43.47 82 SER A O 1
ATOM 629 N N . GLN A 1 83 ? 32.201 -25.608 -53.138 1.00 39.97 83 GLN A N 1
ATOM 630 C CA . GLN A 1 83 ? 31.311 -26.784 -53.393 1.00 39.97 83 GLN A CA 1
ATOM 631 C C . GLN A 1 83 ? 30.861 -27.492 -52.079 1.00 39.97 83 GLN A C 1
ATOM 633 O O . GLN A 1 83 ? 31.714 -27.976 -51.350 1.00 39.97 83 GLN A O 1
ATOM 638 N N . THR A 1 84 ? 29.577 -27.586 -51.675 1.00 39.19 84 THR A N 1
ATOM 639 C CA . THR A 1 84 ? 28.499 -28.356 -52.340 1.00 39.19 84 THR A CA 1
ATOM 640 C C . THR A 1 84 ? 27.154 -28.317 -51.558 1.00 39.19 84 THR A C 1
ATOM 642 O O . THR A 1 84 ? 27.136 -28.541 -50.356 1.00 39.19 84 THR A O 1
ATOM 645 N N . GLN A 1 85 ? 26.060 -28.145 -52.317 1.00 48.75 85 GLN A N 1
ATOM 646 C CA . GLN A 1 85 ? 24.645 -28.568 -52.157 1.00 48.75 85 GLN A CA 1
ATOM 647 C C . GLN A 1 85 ? 23.667 -27.961 -51.124 1.00 48.75 85 GLN A C 1
ATOM 649 O O . GLN A 1 85 ? 23.615 -28.297 -49.948 1.00 48.75 85 GLN A O 1
ATOM 654 N N . LEU A 1 86 ? 22.763 -27.184 -51.730 1.00 51.12 86 LEU A N 1
ATOM 655 C CA . LEU A 1 86 ? 21.312 -27.074 -51.555 1.00 51.12 86 LEU A CA 1
ATOM 656 C C . LEU A 1 86 ? 20.607 -28.347 -51.045 1.00 51.12 86 LEU A C 1
ATOM 658 O O . LEU A 1 86 ? 20.776 -29.408 -51.636 1.00 51.12 86 LEU A O 1
ATOM 662 N N . THR A 1 87 ? 19.689 -28.187 -50.088 1.00 50.53 87 THR A N 1
ATOM 663 C CA . THR A 1 87 ? 18.328 -28.750 -50.182 1.00 50.53 87 THR A CA 1
ATOM 664 C C . THR A 1 87 ? 17.352 -27.822 -49.456 1.00 50.53 87 THR A C 1
ATOM 666 O O . THR A 1 87 ? 17.297 -27.764 -48.232 1.00 50.53 87 THR A O 1
ATOM 669 N N . GLU A 1 88 ? 16.572 -27.074 -50.234 1.00 48.59 88 GLU A N 1
ATOM 670 C CA . GLU A 1 88 ? 15.211 -26.737 -49.830 1.00 48.59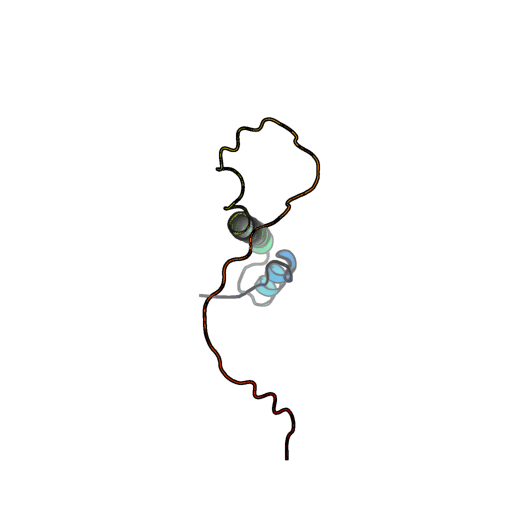 88 GLU A CA 1
ATOM 671 C C . GLU A 1 88 ? 14.393 -28.028 -49.905 1.00 48.59 88 GLU A C 1
ATOM 673 O O . GLU A 1 88 ? 14.391 -28.705 -50.934 1.00 48.59 88 GLU A O 1
ATOM 678 N N . THR A 1 89 ? 13.670 -28.382 -48.850 1.00 53.69 89 THR A N 1
ATOM 679 C CA . THR A 1 89 ? 12.443 -29.170 -49.003 1.00 53.69 89 THR A CA 1
ATOM 680 C C . THR A 1 89 ? 11.462 -28.705 -47.944 1.00 53.69 89 THR A C 1
ATOM 682 O O . THR A 1 89 ? 11.461 -29.143 -46.798 1.00 53.69 89 THR A O 1
ATOM 685 N N . SER A 1 90 ? 10.661 -27.730 -48.357 1.00 47.50 90 SER A N 1
ATOM 686 C CA . SER A 1 90 ? 9.348 -27.497 -47.784 1.00 47.50 90 SER A CA 1
ATOM 687 C C . SER A 1 90 ? 8.407 -28.639 -48.194 1.00 47.50 90 SER A C 1
ATOM 689 O O . SER A 1 90 ? 8.617 -29.277 -49.224 1.00 47.50 90 SER A O 1
ATOM 691 N N . LEU A 1 91 ? 7.336 -28.780 -47.415 1.00 51.28 91 LEU A N 1
ATOM 692 C CA . LEU A 1 91 ? 6.128 -29.593 -47.589 1.00 51.28 91 LEU A CA 1
ATOM 693 C C . LEU A 1 91 ? 6.045 -30.954 -46.884 1.00 51.28 91 LEU A C 1
ATOM 695 O O . LEU A 1 91 ? 6.495 -31.993 -47.352 1.00 51.28 91 LEU A O 1
ATOM 699 N N . LEU A 1 92 ? 5.296 -30.876 -45.780 1.00 42.62 92 LEU A N 1
ATOM 700 C CA . LEU A 1 92 ? 4.259 -31.804 -45.346 1.00 42.62 92 LEU A CA 1
ATOM 701 C C . LEU A 1 92 ? 3.653 -32.655 -46.480 1.00 42.62 92 LEU A C 1
ATOM 703 O O . LEU A 1 92 ? 2.994 -32.116 -47.373 1.00 42.62 92 LEU A O 1
ATOM 707 N N . THR A 1 93 ? 3.761 -33.977 -46.349 1.00 44.97 93 THR A N 1
ATOM 708 C CA . THR A 1 93 ? 2.679 -34.987 -46.409 1.00 44.97 93 THR A CA 1
ATOM 709 C C . THR A 1 93 ? 3.286 -36.358 -46.148 1.00 44.97 93 THR A C 1
ATOM 711 O O . THR A 1 93 ? 4.315 -36.670 -46.786 1.00 44.97 93 THR A O 1
#